Protein AF-A0A417F7S8-F1 (afdb_monomer_lite)

Radius of gyration: 14.22 Å; chains: 1; bounding box: 33×16×39 Å

Foldseek 3Di:
DDPVLLCLLPPPPNDPVNLVVQLVVPPPCSPVSSVVSNVVSVVVVVVVV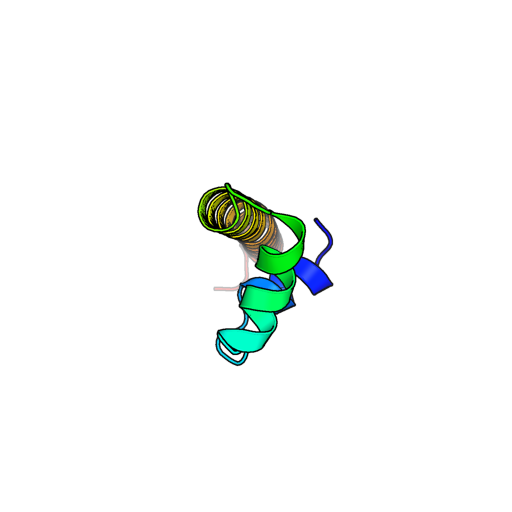VVVCVVCVPPD

Secondary structure (DSSP, 8-state):
--HHHHHHHH-TT--HHHHHHHHTT-GGGHHHHHHHHHHHHHHHHHHHHHHHHHHTTT--

Structure (mmCIF, N/CA/C/O backbone):
data_AF-A0A417F7S8-F1
#
_entry.id   AF-A0A417F7S8-F1
#
loop_
_atom_site.group_PDB
_atom_site.id
_atom_site.type_symbol
_atom_site.label_atom_id
_atom_site.label_alt_id
_atom_site.label_comp_id
_atom_site.label_asym_id
_atom_site.label_entity_id
_atom_site.label_seq_id
_atom_site.pdbx_PDB_ins_code
_atom_site.Cartn_x
_atom_site.Cartn_y
_atom_site.Cartn_z
_atom_site.occupancy
_atom_site.B_iso_or_equiv
_atom_site.auth_seq_id
_atom_site.auth_comp_id
_atom_site.auth_asym_id
_atom_site.auth_atom_id
_atom_site.pdbx_PDB_model_num
ATOM 1 N N . MET A 1 1 ? 3.358 10.219 1.813 1.00 81.88 1 MET A N 1
ATOM 2 C CA . MET A 1 1 ? 2.281 9.706 0.938 1.00 81.88 1 MET A CA 1
ATOM 3 C C . MET A 1 1 ? 0.922 10.193 1.442 1.00 81.88 1 MET A C 1
ATOM 5 O O . MET A 1 1 ? 0.784 10.370 2.646 1.00 81.88 1 MET A O 1
ATOM 9 N N . THR A 1 2 ? -0.049 10.455 0.560 1.00 91.38 2 THR A N 1
ATOM 10 C CA . THR A 1 2 ? -1.420 10.871 0.936 1.00 91.38 2 THR A CA 1
ATOM 11 C C . THR A 1 2 ? -2.347 9.673 1.172 1.00 91.38 2 THR A C 1
ATOM 13 O O . THR A 1 2 ? -2.084 8.590 0.662 1.00 91.38 2 THR A O 1
ATOM 16 N N . ILE A 1 3 ? -3.465 9.855 1.889 1.00 90.25 3 ILE A N 1
ATOM 17 C CA . ILE A 1 3 ? -4.451 8.778 2.129 1.00 90.25 3 ILE A CA 1
ATOM 18 C C . ILE A 1 3 ? -4.986 8.201 0.811 1.00 90.25 3 ILE A C 1
ATOM 20 O O . ILE A 1 3 ? -5.038 6.987 0.664 1.00 90.25 3 ILE A O 1
ATOM 24 N N . ASN A 1 4 ? -5.301 9.042 -0.179 1.00 90.69 4 ASN A N 1
ATOM 25 C CA . ASN A 1 4 ? -5.776 8.567 -1.484 1.00 90.69 4 ASN A CA 1
ATOM 26 C C . ASN A 1 4 ? -4.723 7.723 -2.218 1.00 90.69 4 ASN A C 1
ATOM 28 O O . ASN A 1 4 ? -5.073 6.770 -2.905 1.00 90.69 4 ASN A O 1
ATOM 32 N N . GLN A 1 5 ? -3.435 8.048 -2.064 1.00 88.62 5 GLN A N 1
ATOM 33 C CA . GLN A 1 5 ? -2.350 7.232 -2.613 1.00 88.62 5 GLN A CA 1
ATOM 34 C C . GLN A 1 5 ? -2.214 5.899 -1.870 1.00 88.62 5 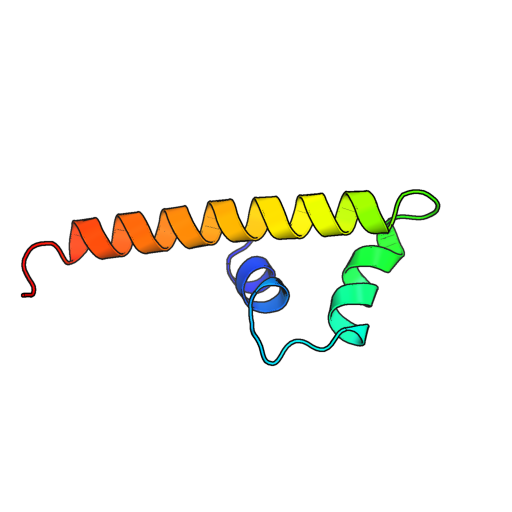GLN A C 1
ATOM 36 O O . GLN A 1 5 ? -2.034 4.874 -2.516 1.00 88.62 5 GLN A O 1
ATOM 41 N N . VAL A 1 6 ? -2.349 5.900 -0.539 1.00 92.44 6 VAL A N 1
ATOM 42 C CA . VAL A 1 6 ? -2.357 4.666 0.264 1.00 92.44 6 VAL A CA 1
ATOM 43 C C . VAL A 1 6 ? -3.511 3.760 -0.150 1.00 92.44 6 VAL A C 1
ATOM 45 O O . VAL A 1 6 ? -3.277 2.585 -0.399 1.00 92.44 6 VAL A O 1
ATOM 48 N N . ILE A 1 7 ? -4.729 4.308 -0.268 1.00 92.62 7 ILE A N 1
ATOM 49 C CA . ILE A 1 7 ? -5.912 3.564 -0.721 1.00 92.62 7 ILE A CA 1
ATOM 50 C C . ILE A 1 7 ? -5.628 2.968 -2.090 1.00 92.62 7 ILE A C 1
ATOM 52 O O . ILE A 1 7 ? -5.702 1.763 -2.244 1.00 92.62 7 ILE A O 1
ATOM 56 N N . ARG A 1 8 ? -5.191 3.780 -3.055 1.00 90.69 8 ARG A N 1
ATOM 57 C CA . ARG A 1 8 ? -4.892 3.278 -4.397 1.00 90.69 8 ARG A CA 1
ATOM 58 C C . ARG A 1 8 ? -3.836 2.165 -4.402 1.00 90.69 8 ARG A C 1
ATOM 60 O O . ARG A 1 8 ? -3.936 1.277 -5.229 1.00 90.69 8 ARG A O 1
ATOM 67 N N . ILE A 1 9 ? -2.837 2.185 -3.521 1.00 91.62 9 ILE A N 1
ATOM 68 C CA . ILE A 1 9 ? -1.807 1.129 -3.467 1.00 91.62 9 ILE A CA 1
ATOM 69 C C . ILE A 1 9 ? -2.315 -0.147 -2.781 1.00 91.62 9 ILE A C 1
ATOM 71 O O . ILE A 1 9 ? -1.921 -1.239 -3.177 1.00 91.62 9 ILE A O 1
ATOM 75 N N . LEU A 1 10 ? -3.148 -0.022 -1.744 1.00 93.00 10 LEU A N 1
ATOM 76 C CA . LEU A 1 10 ? -3.569 -1.149 -0.902 1.00 93.00 10 LEU A CA 1
ATOM 77 C C . LEU A 1 10 ? -4.956 -1.709 -1.245 1.00 93.00 10 LEU A C 1
ATOM 79 O O . LEU A 1 10 ? -5.320 -2.755 -0.710 1.00 93.00 10 LEU A O 1
ATOM 83 N N . ASP A 1 11 ? -5.739 -1.018 -2.073 1.00 93.94 11 ASP A N 1
ATOM 84 C CA . ASP A 1 11 ? -7.074 -1.456 -2.475 1.00 93.94 11 ASP A CA 1
ATOM 85 C C . ASP A 1 11 ? -6.971 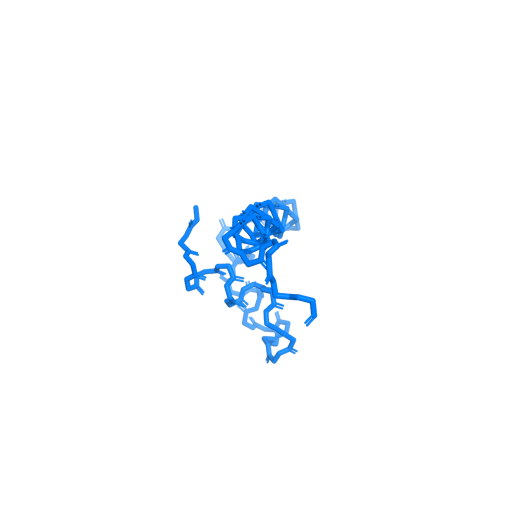-2.753 -3.297 1.00 93.94 11 ASP A C 1
ATOM 87 O O . ASP A 1 11 ? -6.306 -2.764 -4.336 1.00 93.94 11 ASP A O 1
ATOM 91 N N . PRO A 1 12 ? -7.628 -3.851 -2.875 1.00 92.00 12 PRO A N 1
ATOM 92 C CA . PRO A 1 12 ? -7.660 -5.096 -3.639 1.00 92.00 12 PRO A CA 1
ATOM 93 C C . PRO A 1 12 ? -8.248 -4.956 -5.050 1.00 92.00 12 PRO A C 1
ATOM 95 O O . PRO A 1 12 ? -8.020 -5.830 -5.884 1.00 92.00 12 PRO A O 1
ATOM 98 N N . ALA A 1 13 ? -9.023 -3.899 -5.315 1.00 94.12 13 ALA A N 1
ATOM 99 C CA . ALA A 1 13 ? -9.548 -3.592 -6.641 1.00 94.12 13 ALA A CA 1
ATOM 100 C C . ALA A 1 13 ? -8.511 -2.936 -7.568 1.00 94.12 13 ALA A C 1
ATOM 102 O O . ALA A 1 13 ? -8.739 -2.894 -8.777 1.00 94.12 13 ALA A O 1
ATOM 103 N N . THR A 1 14 ? -7.384 -2.444 -7.038 1.00 88.75 14 THR A N 1
ATOM 104 C CA . THR A 1 14 ? -6.321 -1.860 -7.860 1.00 88.75 14 THR A CA 1
ATOM 105 C C . THR A 1 14 ? -5.656 -2.934 -8.708 1.00 88.75 14 THR A C 1
ATOM 107 O O . THR A 1 14 ? -5.111 -3.922 -8.210 1.00 88.75 14 THR A O 1
ATOM 110 N N . THR A 1 15 ? -5.658 -2.713 -10.018 1.00 87.25 15 THR A N 1
ATOM 111 C CA . THR A 1 15 ? -5.059 -3.629 -10.989 1.00 87.25 15 THR A CA 1
ATOM 112 C C . THR A 1 15 ? -3.531 -3.530 -11.006 1.00 87.25 15 THR A C 1
ATOM 114 O O . THR A 1 15 ? -2.936 -2.503 -10.667 1.00 87.25 15 THR A O 1
ATOM 117 N N . ALA A 1 16 ? -2.867 -4.590 -11.475 1.00 81.56 16 ALA A N 1
ATOM 118 C CA . ALA A 1 16 ? -1.418 -4.578 -11.678 1.00 81.56 16 ALA A CA 1
ATOM 119 C C . ALA A 1 16 ? -0.977 -3.485 -12.670 1.00 81.56 16 ALA A C 1
ATOM 121 O O . ALA A 1 16 ? 0.088 -2.903 -12.500 1.00 81.56 16 ALA A O 1
ATOM 122 N N . GLU A 1 17 ? -1.803 -3.166 -13.670 1.00 81.00 17 GLU A N 1
ATOM 123 C CA . GLU A 1 17 ? -1.554 -2.088 -14.635 1.00 81.00 17 GLU A CA 1
ATOM 124 C C . GLU A 1 17 ? -1.588 -0.711 -13.965 1.00 81.00 17 GLU A C 1
ATOM 126 O O . GLU A 1 17 ? -0.690 0.108 -14.170 1.00 81.00 17 GLU A O 1
ATOM 131 N N . GLU A 1 18 ? -2.574 -0.460 -13.102 1.00 83.06 18 GLU A N 1
ATOM 132 C CA . GLU A 1 18 ? -2.651 0.777 -12.324 1.00 83.06 18 GLU A CA 1
ATOM 133 C C . GLU A 1 18 ? -1.497 0.902 -11.328 1.00 83.06 18 GLU A C 1
ATOM 135 O O . GLU A 1 18 ? -0.965 2.003 -11.158 1.00 83.06 18 GLU A O 1
ATOM 140 N N . LEU A 1 19 ? -1.074 -0.204 -10.714 1.00 78.81 19 LEU A N 1
ATOM 141 C CA . LEU A 1 19 ? 0.103 -0.247 -9.847 1.00 78.81 19 LEU A CA 1
ATOM 142 C C . LEU A 1 19 ? 1.394 -0.008 -10.653 1.00 78.81 19 LEU A C 1
ATOM 144 O O . LEU A 1 19 ? 2.264 0.746 -10.2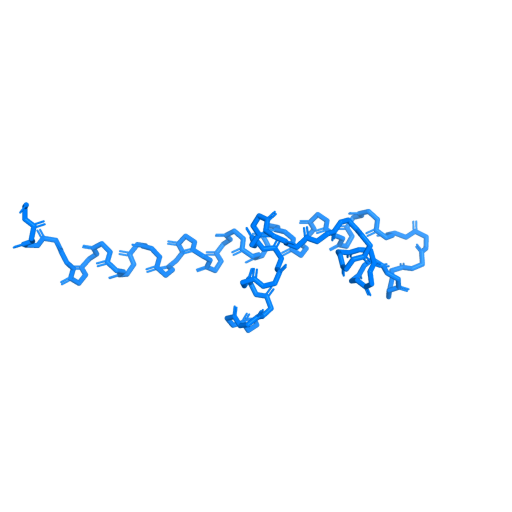20 1.00 78.81 19 LEU A O 1
ATOM 148 N N . ALA A 1 20 ? 1.490 -0.541 -11.874 1.00 74.25 20 ALA A N 1
ATOM 149 C CA . ALA A 1 20 ? 2.627 -0.333 -12.771 1.00 74.25 20 ALA A CA 1
ATOM 150 C C . ALA A 1 20 ? 2.760 1.128 -13.245 1.00 74.25 20 ALA A C 1
ATOM 152 O O . ALA A 1 20 ? 3.868 1.596 -13.511 1.00 74.25 20 ALA A O 1
ATOM 153 N N . THR A 1 21 ? 1.672 1.914 -13.278 1.00 74.56 21 THR A N 1
ATOM 154 C CA . THR A 1 21 ? 1.785 3.372 -13.511 1.00 74.56 21 THR A CA 1
ATOM 155 C C . THR A 1 21 ? 2.564 4.094 -12.405 1.00 74.56 21 THR A C 1
ATOM 157 O O . THR A 1 21 ? 3.139 5.156 -12.647 1.00 74.56 21 THR A O 1
ATOM 160 N N . ILE A 1 22 ? 2.634 3.505 -11.207 1.00 68.94 22 ILE A N 1
ATOM 161 C CA . ILE A 1 22 ? 3.477 3.974 -10.103 1.00 68.94 22 ILE A CA 1
ATOM 162 C C . ILE A 1 22 ? 4.936 3.537 -10.340 1.00 68.94 22 ILE A C 1
ATOM 164 O O . ILE A 1 22 ? 5.853 4.332 -10.125 1.00 68.94 22 ILE A O 1
ATOM 168 N N . GLU A 1 23 ? 5.161 2.323 -10.863 1.00 59.91 23 GLU A N 1
ATOM 169 C CA . GLU A 1 23 ? 6.489 1.810 -11.257 1.00 59.91 23 GLU A CA 1
ATOM 170 C C . GLU A 1 23 ? 7.142 2.593 -12.406 1.00 59.91 23 GLU A C 1
ATOM 172 O O . GLU A 1 23 ? 8.368 2.741 -12.428 1.00 59.91 23 GLU A O 1
ATOM 177 N N . TYR A 1 24 ? 6.354 3.127 -13.346 1.00 55.06 24 TYR A N 1
ATOM 178 C CA . TYR A 1 24 ? 6.852 3.771 -14.571 1.00 55.06 24 TYR A CA 1
ATOM 179 C C . TYR A 1 24 ? 7.710 5.034 -14.318 1.00 55.06 24 TYR A C 1
ATOM 181 O O . TYR A 1 24 ? 8.513 5.422 -15.163 1.00 55.06 24 TYR A O 1
ATOM 189 N N . TYR A 1 25 ? 7.668 5.623 -13.116 1.00 54.25 25 TYR A N 1
ATOM 190 C CA . TYR A 1 25 ? 8.581 6.703 -12.694 1.00 54.25 25 TYR A CA 1
ATOM 191 C C . TYR A 1 25 ? 9.950 6.196 -12.160 1.00 54.25 25 TYR A C 1
ATOM 193 O O . TYR A 1 25 ? 10.759 6.958 -11.608 1.00 54.25 25 TYR A O 1
ATOM 201 N N . GLY A 1 26 ? 10.231 4.892 -12.278 1.00 56.12 26 GLY A N 1
ATOM 202 C CA . GLY A 1 26 ? 11.372 4.217 -11.655 1.00 56.12 26 GLY A CA 1
ATOM 203 C C . GLY A 1 26 ? 12.604 3.947 -12.516 1.00 56.12 26 GLY A C 1
ATOM 204 O O . GLY A 1 26 ? 13.697 3.833 -11.955 1.00 56.12 26 GLY A O 1
ATOM 205 N N . GLY A 1 27 ? 12.469 3.861 -13.842 1.00 66.62 27 GLY A N 1
ATOM 206 C CA . GLY A 1 27 ? 13.564 3.404 -14.709 1.00 66.62 27 GLY A CA 1
ATOM 207 C C . GLY A 1 27 ? 14.113 2.033 -14.270 1.00 66.62 27 GLY A C 1
ATOM 208 O O . GLY A 1 27 ? 13.346 1.150 -13.895 1.00 66.62 27 GLY A O 1
ATOM 209 N N . LEU A 1 28 ? 15.443 1.869 -14.255 1.00 61.44 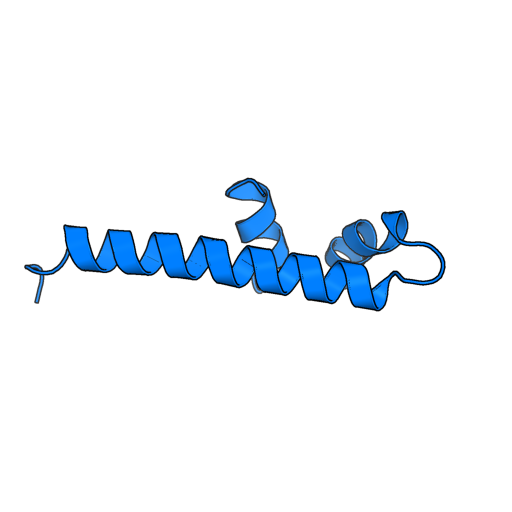28 LEU A N 1
ATOM 210 C CA . LEU A 1 28 ? 16.149 0.616 -13.911 1.00 61.44 28 LEU A CA 1
ATOM 211 C C . LEU A 1 28 ? 15.856 0.054 -12.497 1.00 61.44 28 LEU A C 1
ATOM 213 O O . LEU A 1 28 ? 16.206 -1.090 -12.233 1.00 61.44 28 LEU A O 1
ATOM 217 N N . HIS A 1 29 ? 15.191 0.813 -11.613 1.00 74.38 29 HIS A N 1
ATOM 218 C CA . HIS A 1 29 ? 14.873 0.414 -10.229 1.00 74.38 29 HIS A CA 1
ATOM 219 C C . HIS A 1 29 ? 13.356 0.360 -9.943 1.00 74.38 29 HIS A C 1
ATOM 221 O O . HIS A 1 29 ? 12.929 0.555 -8.805 1.00 74.38 29 HIS A O 1
ATOM 227 N N . GLY A 1 30 ? 12.517 0.130 -10.964 1.00 75.62 30 GLY A N 1
ATOM 228 C CA . GLY A 1 30 ? 11.047 0.140 -10.840 1.00 75.62 30 GLY A CA 1
ATOM 229 C C . GLY A 1 30 ? 10.507 -0.722 -9.692 1.00 75.62 30 GLY A C 1
ATOM 230 O O . GLY A 1 30 ? 9.755 -0.225 -8.854 1.00 75.62 30 GLY A O 1
ATOM 231 N N . ARG A 1 31 ? 10.994 -1.965 -9.579 1.00 80.50 31 ARG A N 1
ATOM 232 C CA . ARG A 1 31 ? 10.586 -2.895 -8.515 1.00 80.50 31 ARG A CA 1
ATOM 233 C C . ARG A 1 31 ? 10.909 -2.367 -7.115 1.00 80.50 31 ARG A C 1
ATOM 235 O O . ARG A 1 31 ? 10.061 -2.430 -6.234 1.00 80.50 31 ARG A O 1
ATOM 242 N N . GLU A 1 32 ? 12.117 -1.855 -6.889 1.00 83.75 32 GLU A N 1
ATOM 243 C CA . GLU A 1 32 ? 12.529 -1.352 -5.568 1.00 83.75 32 GLU A CA 1
ATOM 244 C C . GLU A 1 32 ? 11.682 -0.153 -5.139 1.00 83.75 32 GLU A C 1
ATOM 246 O O . GLU A 1 32 ? 11.258 -0.068 -3.987 1.00 83.75 32 GLU A O 1
ATOM 251 N N . LYS A 1 33 ? 11.369 0.746 -6.081 1.00 81.75 33 LYS A N 1
ATOM 252 C CA . LYS A 1 33 ? 10.486 1.885 -5.807 1.00 81.75 33 LYS A CA 1
ATOM 253 C C . LYS A 1 33 ? 9.053 1.451 -5.511 1.00 81.75 33 LYS A C 1
ATOM 255 O O . LYS A 1 33 ? 8.431 2.044 -4.634 1.00 81.75 33 LYS A O 1
ATOM 260 N N . MET A 1 34 ? 8.538 0.430 -6.200 1.00 82.88 34 MET A N 1
ATOM 261 C CA . MET A 1 34 ? 7.220 -0.131 -5.892 1.00 82.88 34 MET A CA 1
ATOM 262 C C . MET A 1 34 ? 7.195 -0.770 -4.506 1.00 82.88 34 MET A C 1
ATOM 264 O O . MET A 1 34 ? 6.283 -0.480 -3.739 1.00 82.88 34 MET A O 1
ATOM 268 N N . VAL A 1 35 ? 8.216 -1.553 -4.138 1.00 86.38 35 VAL A N 1
ATOM 269 C CA . VAL A 1 35 ? 8.308 -2.129 -2.785 1.00 86.38 35 VAL A CA 1
ATOM 270 C C . VAL A 1 35 ? 8.327 -1.018 -1.736 1.00 86.38 35 VAL A C 1
ATOM 272 O O . VAL A 1 35 ? 7.518 -1.045 -0.815 1.00 86.38 35 VAL A O 1
ATOM 275 N N . ALA A 1 36 ? 9.156 0.014 -1.920 1.00 88.31 36 ALA A N 1
ATOM 276 C CA . ALA A 1 36 ? 9.213 1.148 -0.997 1.00 88.31 36 ALA A CA 1
ATOM 277 C C . ALA A 1 36 ? 7.876 1.910 -0.896 1.00 88.31 36 ALA A C 1
ATOM 279 O O . ALA A 1 36 ? 7.510 2.384 0.182 1.00 88.31 36 ALA A O 1
ATOM 280 N N . ALA A 1 37 ? 7.130 2.025 -2.000 1.00 87.56 37 ALA A N 1
ATOM 281 C CA . ALA A 1 37 ? 5.801 2.630 -2.002 1.00 87.56 37 ALA A CA 1
ATOM 282 C C . ALA A 1 37 ? 4.780 1.772 -1.234 1.00 87.56 37 ALA A C 1
ATOM 284 O O . ALA A 1 37 ? 4.009 2.318 -0.444 1.00 87.56 37 ALA A O 1
ATOM 285 N N . CYS A 1 38 ? 4.808 0.448 -1.406 1.00 90.12 38 CYS A N 1
ATOM 286 C CA . CYS A 1 38 ? 3.980 -0.485 -0.641 1.00 90.12 38 CYS A CA 1
ATOM 287 C C . CYS A 1 38 ? 4.323 -0.461 0.857 1.00 90.12 38 CYS A C 1
ATOM 289 O O . CYS A 1 38 ? 3.415 -0.379 1.683 1.00 90.12 38 CYS A O 1
ATOM 291 N N . ASP A 1 39 ? 5.608 -0.445 1.219 1.00 94.12 39 ASP A N 1
ATOM 292 C CA . ASP A 1 39 ? 6.057 -0.363 2.616 1.00 94.12 39 ASP A CA 1
ATOM 293 C C . ASP A 1 39 ? 5.578 0.929 3.285 1.00 94.12 39 ASP A C 1
ATOM 295 O O . ASP A 1 39 ? 5.036 0.912 4.396 1.00 94.12 39 ASP A O 1
ATOM 299 N N . GLU A 1 40 ? 5.709 2.060 2.587 1.00 94.19 40 GLU A N 1
ATOM 300 C CA . GLU A 1 40 ? 5.197 3.338 3.073 1.00 94.19 40 GLU A CA 1
ATOM 301 C C . GLU A 1 40 ? 3.665 3.318 3.202 1.00 94.19 40 GLU A C 1
ATOM 303 O O . GLU A 1 40 ? 3.117 3.910 4.137 1.00 94.19 40 GLU A O 1
ATOM 308 N N . ALA A 1 41 ? 2.961 2.615 2.309 1.00 94.38 41 ALA A N 1
ATOM 309 C CA . ALA A 1 41 ? 1.502 2.532 2.329 1.00 94.38 41 ALA A CA 1
ATOM 310 C C . ALA A 1 41 ? 1.038 1.726 3.539 1.00 94.38 41 ALA A C 1
ATOM 312 O O . ALA A 1 41 ? 0.196 2.197 4.308 1.00 94.38 41 ALA A O 1
ATOM 313 N N . CYS A 1 42 ? 1.665 0.572 3.769 1.00 96.25 42 CYS A N 1
ATOM 314 C CA . CYS A 1 42 ? 1.462 -0.258 4.950 1.00 96.25 42 CYS A CA 1
ATOM 315 C C . CYS A 1 42 ? 1.732 0.525 6.239 1.00 96.25 42 CYS A C 1
ATOM 317 O O . CYS A 1 42 ? 0.918 0.489 7.164 1.00 96.25 42 CYS A O 1
ATOM 319 N N . ARG A 1 43 ? 2.833 1.287 6.298 1.00 97.62 43 ARG A N 1
ATOM 320 C CA . ARG A 1 43 ? 3.177 2.108 7.468 1.00 97.62 43 ARG A CA 1
ATOM 321 C C . ARG A 1 43 ? 2.083 3.123 7.794 1.00 97.62 43 ARG A C 1
ATOM 323 O O . ARG A 1 43 ? 1.673 3.233 8.953 1.00 97.62 43 ARG A O 1
ATOM 330 N N . VAL A 1 44 ? 1.596 3.849 6.786 1.00 96.38 44 VAL A N 1
ATOM 331 C CA . VAL A 1 44 ? 0.528 4.843 6.968 1.00 96.38 44 VAL A CA 1
ATOM 332 C C . VAL A 1 44 ? -0.792 4.167 7.351 1.00 96.38 44 VAL A C 1
ATOM 334 O O . VAL A 1 44 ? -1.422 4.594 8.320 1.00 96.38 44 VAL A O 1
ATOM 337 N N . ALA A 1 45 ? -1.186 3.093 6.659 1.00 96.56 45 ALA A N 1
ATOM 338 C CA . ALA A 1 45 ? -2.422 2.360 6.936 1.00 96.56 45 ALA A CA 1
ATOM 339 C C . ALA A 1 45 ? -2.449 1.793 8.363 1.00 96.56 45 ALA A C 1
ATOM 341 O O . ALA A 1 45 ? -3.410 2.015 9.098 1.00 96.56 45 ALA A O 1
ATOM 342 N N . VAL A 1 46 ? -1.371 1.136 8.803 1.00 96.62 46 VAL A N 1
ATOM 343 C CA . VAL A 1 46 ? -1.250 0.620 10.176 1.00 96.62 46 VAL A CA 1
ATOM 344 C C . VAL A 1 46 ? -1.299 1.749 11.203 1.00 96.62 46 VAL A C 1
ATOM 346 O O . VAL A 1 46 ? -1.947 1.602 12.238 1.00 96.62 46 VAL A O 1
ATOM 349 N N . GLY A 1 47 ? -0.666 2.892 10.927 1.00 95.50 47 GLY A N 1
ATOM 350 C CA . GLY A 1 47 ? -0.756 4.067 11.794 1.00 95.50 47 GLY A CA 1
ATOM 351 C C . GLY A 1 47 ? -2.194 4.568 11.970 1.00 95.50 47 GLY A C 1
ATOM 352 O O . GLY A 1 47 ? -2.602 4.884 13.087 1.00 95.50 47 GLY A O 1
ATOM 353 N N . ILE A 1 48 ? -2.977 4.596 10.887 1.00 94.44 48 ILE A N 1
ATOM 354 C CA . ILE A 1 48 ? -4.400 4.966 10.921 1.00 94.44 48 ILE A CA 1
ATOM 355 C C . ILE A 1 48 ? -5.209 3.922 11.697 1.00 94.44 48 ILE A C 1
ATOM 357 O O . ILE A 1 48 ? -5.967 4.297 12.587 1.00 94.44 48 ILE A O 1
ATOM 361 N N . MET A 1 49 ? -5.007 2.628 11.427 1.00 94.50 49 MET A N 1
ATOM 362 C CA . MET A 1 49 ? -5.711 1.541 12.120 1.00 94.50 49 MET A CA 1
ATOM 363 C C . MET A 1 49 ? -5.427 1.528 13.626 1.00 94.50 49 MET A C 1
ATOM 365 O O . MET A 1 49 ? -6.342 1.321 14.415 1.00 94.50 49 MET A O 1
ATOM 369 N N . ARG 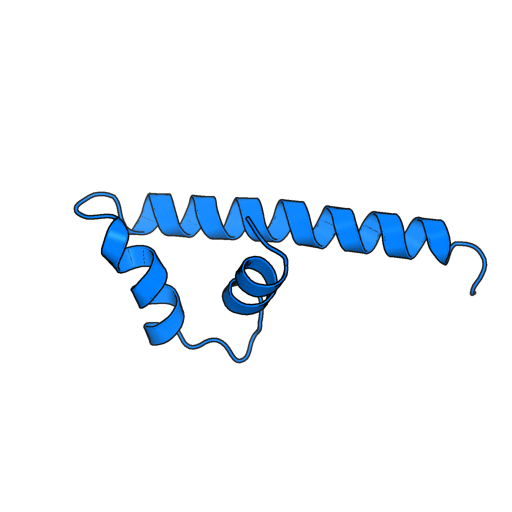A 1 50 ? -4.190 1.820 14.047 1.00 95.56 50 ARG A N 1
ATOM 370 C CA . ARG A 1 50 ? -3.838 1.949 15.471 1.00 95.56 50 ARG A CA 1
ATOM 371 C C . ARG A 1 50 ? -4.534 3.137 16.128 1.00 95.56 50 ARG A C 1
ATOM 373 O O . ARG A 1 50 ? -5.088 2.975 17.207 1.00 95.56 50 ARG A O 1
ATOM 380 N N . LYS A 1 51 ? -4.566 4.300 15.468 1.00 93.88 51 LYS A N 1
ATOM 381 C CA . LYS A 1 51 ? -5.304 5.476 15.966 1.00 93.88 51 LYS A CA 1
ATOM 382 C C . LYS A 1 51 ? -6.805 5.215 16.049 1.00 93.88 51 LYS A C 1
ATOM 384 O O . LYS A 1 51 ? -7.434 5.617 17.020 1.00 93.88 51 LYS A O 1
ATOM 389 N N . TYR A 1 52 ? -7.364 4.534 15.048 1.00 93.19 52 TYR A N 1
ATOM 390 C CA . TYR A 1 52 ? -8.752 4.086 15.062 1.00 93.19 52 TYR A CA 1
ATOM 391 C C . TYR A 1 52 ? -8.992 3.162 16.259 1.00 93.19 52 TYR A C 1
ATOM 393 O O . TYR A 1 52 ? -9.859 3.437 17.077 1.00 93.19 52 TYR A O 1
ATOM 401 N N . GLN A 1 53 ? -8.157 2.138 16.439 1.00 90.69 53 GLN A N 1
ATOM 402 C CA . GLN A 1 53 ? -8.251 1.247 17.590 1.00 90.69 53 GLN A CA 1
ATOM 403 C C . GLN A 1 53 ? -8.178 2.024 18.910 1.00 90.69 53 GLN A C 1
ATOM 405 O O . GLN A 1 53 ? -8.996 1.787 19.780 1.00 90.69 53 GLN A O 1
ATOM 410 N N . GLU A 1 54 ? -7.259 2.980 19.069 1.00 92.88 54 GLU A N 1
ATOM 411 C CA . GLU A 1 54 ? -7.157 3.813 20.276 1.00 92.88 54 GLU A CA 1
ATOM 412 C C . GLU A 1 54 ? -8.385 4.690 20.531 1.00 92.88 54 GLU A C 1
ATOM 414 O O . GLU A 1 54 ? -8.827 4.786 21.673 1.00 92.88 54 GLU A O 1
ATOM 419 N N . ALA A 1 55 ? -8.952 5.295 19.487 1.00 91.31 55 ALA A N 1
ATOM 420 C CA . ALA A 1 55 ? -10.174 6.089 19.586 1.00 91.31 55 ALA A CA 1
ATOM 421 C C . ALA A 1 55 ? -11.417 5.229 19.881 1.00 91.31 55 ALA A C 1
ATOM 423 O O . ALA A 1 55 ? -12.369 5.713 20.491 1.00 91.31 55 ALA A O 1
ATOM 424 N N . HIS A 1 56 ? -11.393 3.957 19.474 1.00 86.50 56 HIS A N 1
ATOM 425 C CA . HIS A 1 56 ? -12.493 3.002 19.606 1.00 86.50 56 HIS A CA 1
ATOM 426 C C . HIS A 1 56 ? -12.219 1.892 20.637 1.00 86.50 56 HIS A C 1
ATOM 428 O O . HIS A 1 56 ? -12.976 0.931 20.703 1.00 86.50 56 HIS A O 1
ATOM 434 N N . LYS A 1 57 ? -11.196 2.042 21.496 1.00 67.38 57 LYS A N 1
ATOM 435 C CA . LYS A 1 57 ? -10.776 1.074 22.539 1.00 67.38 57 LYS A CA 1
ATOM 436 C C . LYS A 1 57 ? -11.850 0.766 23.601 1.00 67.38 57 LYS A C 1
ATOM 438 O O . LYS A 1 57 ? -11.596 -0.054 24.471 1.00 67.38 57 LYS A O 1
ATOM 443 N N . ASN A 1 58 ? -13.016 1.412 23.516 1.00 58.44 58 ASN A N 1
ATOM 444 C CA . ASN A 1 58 ? -14.164 1.252 24.411 1.00 58.44 58 ASN A CA 1
ATOM 445 C C . ASN A 1 58 ? -15.433 0.775 23.676 1.00 58.44 58 ASN A C 1
ATOM 447 O O . ASN A 1 58 ? -16.539 0.974 24.178 1.00 58.44 58 ASN A O 1
ATOM 451 N N . ILE A 1 59 ? -15.302 0.244 22.461 1.00 60.66 59 ILE A N 1
ATOM 452 C CA . ILE A 1 59 ? -16.408 -0.373 21.727 1.00 60.66 59 ILE A CA 1
ATOM 453 C C . ILE A 1 59 ? -16.055 -1.852 21.608 1.00 60.66 59 ILE A C 1
ATOM 455 O O . ILE A 1 59 ? -15.373 -2.252 20.666 1.00 60.66 59 ILE A O 1
ATOM 459 N N . ASP A 1 60 ? -16.433 -2.605 22.639 1.00 55.19 60 ASP A N 1
ATOM 460 C CA . ASP A 1 60 ? -16.417 -4.070 22.632 1.00 55.19 60 ASP A CA 1
ATOM 461 C C . ASP A 1 60 ? -17.427 -4.622 21.611 1.00 55.19 60 ASP A C 1
ATOM 463 O O . ASP A 1 60 ? -18.540 -4.047 21.502 1.00 55.19 60 ASP A O 1
#

pLDDT: mean 83.71, std 12.69, range [54.25, 97.62]

Sequence (60 aa):
MTINQVIRILDPATTAEELATIEYYGGLHGREKMVAACDEACRVAVGIMRKYQEAHKNID